Protein AF-A0A5S9MDF0-F1 (afdb_monomer_lite)

Foldseek 3Di:
DQPVLLVVLVVQCVVQAFFQWWAWPVRDIDGRWGFPDGDSFWTWTARPPPRDIDIGGSVGTPDTDDPPPPPDDDDDDDDDDPPPDD

Radius of gyration: 13.05 Å; chains: 1; bounding box: 38×26×26 Å

Structure (mmCIF, N/CA/C/O backbone):
data_AF-A0A5S9MDF0-F1
#
_entry.id   AF-A0A5S9MDF0-F1
#
loop_
_atom_site.group_PDB
_atom_site.id
_atom_site.type_symbol
_atom_site.label_atom_id
_atom_site.label_alt_id
_atom_site.label_comp_id
_atom_site.label_asym_id
_atom_site.label_entity_id
_atom_site.label_seq_id
_atom_site.pdbx_PDB_ins_code
_atom_site.Cartn_x
_atom_site.Cartn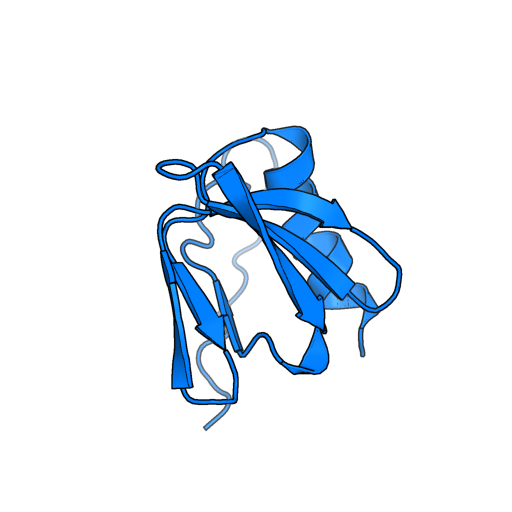_y
_atom_site.Cartn_z
_atom_site.occupancy
_atom_site.B_iso_or_equiv
_atom_site.auth_seq_id
_atom_site.auth_comp_id
_atom_site.auth_asym_id
_atom_site.auth_atom_id
_atom_site.pdbx_PDB_model_num
ATOM 1 N N . MET A 1 1 ? 10.811 -11.590 2.521 1.00 47.62 1 MET A N 1
ATOM 2 C CA . MET A 1 1 ? 10.814 -10.443 1.581 1.00 47.62 1 MET A CA 1
ATOM 3 C C . MET A 1 1 ? 9.684 -9.427 1.831 1.00 47.62 1 MET A C 1
ATOM 5 O O . MET A 1 1 ? 9.812 -8.315 1.353 1.00 47.62 1 MET A O 1
ATOM 9 N N . CYS A 1 2 ? 8.634 -9.715 2.623 1.00 56.06 2 CYS A N 1
ATOM 10 C CA . CYS A 1 2 ? 7.547 -8.750 2.914 1.00 56.06 2 CYS A CA 1
ATOM 11 C C . CYS A 1 2 ? 7.894 -7.632 3.921 1.00 56.06 2 CYS A C 1
ATOM 13 O O . CYS A 1 2 ? 7.162 -6.653 4.032 1.00 56.06 2 CYS A O 1
ATOM 15 N N . GLN A 1 3 ? 8.990 -7.778 4.669 1.00 58.97 3 GLN A N 1
ATOM 16 C CA . GLN A 1 3 ? 9.340 -6.880 5.775 1.00 58.97 3 GLN A CA 1
ATOM 17 C C . GLN A 1 3 ? 9.773 -5.489 5.285 1.00 58.97 3 GLN A C 1
ATOM 19 O O . GLN A 1 3 ? 9.440 -4.490 5.908 1.00 58.97 3 GLN A O 1
ATOM 24 N N . THR A 1 4 ? 10.431 -5.412 4.125 1.00 69.12 4 THR A N 1
ATOM 25 C CA . THR A 1 4 ? 10.933 -4.154 3.554 1.00 69.12 4 THR A CA 1
ATOM 26 C C . THR A 1 4 ? 9.800 -3.228 3.098 1.00 69.12 4 THR A C 1
ATOM 28 O O . THR A 1 4 ? 9.837 -2.034 3.372 1.00 69.12 4 THR A O 1
ATOM 31 N N . SER A 1 5 ? 8.750 -3.758 2.462 1.00 73.12 5 SER A N 1
ATOM 32 C CA . SER A 1 5 ? 7.634 -2.941 1.957 1.00 73.12 5 SER A CA 1
ATOM 33 C C . SER A 1 5 ? 6.781 -2.344 3.079 1.00 73.12 5 SER A C 1
ATOM 35 O O . SER A 1 5 ? 6.334 -1.203 2.968 1.00 73.12 5 SER A O 1
ATOM 37 N N . LYS A 1 6 ? 6.580 -3.091 4.174 1.00 79.56 6 LYS A N 1
ATOM 38 C CA . LYS A 1 6 ? 5.853 -2.610 5.358 1.00 79.56 6 LYS A CA 1
ATOM 39 C C . LYS A 1 6 ? 6.556 -1.402 5.979 1.00 79.56 6 LYS A C 1
ATOM 41 O O . LYS A 1 6 ? 5.914 -0.379 6.204 1.00 79.56 6 LYS A O 1
ATOM 46 N N . GLU A 1 7 ? 7.870 -1.494 6.184 1.00 81.12 7 GLU A N 1
ATOM 47 C CA . GLU A 1 7 ? 8.662 -0.404 6.766 1.00 81.12 7 GLU A CA 1
ATOM 48 C C . GLU A 1 7 ? 8.692 0.838 5.863 1.00 81.12 7 GLU A C 1
ATOM 50 O O . GLU A 1 7 ? 8.604 1.957 6.357 1.00 81.12 7 GLU A O 1
ATOM 55 N N . LEU A 1 8 ? 8.717 0.666 4.537 1.00 79.69 8 LEU A N 1
ATOM 56 C CA . LEU A 1 8 ? 8.711 1.793 3.596 1.00 79.69 8 LEU A CA 1
ATOM 57 C C . LEU A 1 8 ? 7.357 2.517 3.500 1.00 79.69 8 LEU A C 1
ATOM 59 O O . LEU A 1 8 ? 7.315 3.703 3.169 1.00 79.69 8 LEU A O 1
ATOM 63 N N . LEU A 1 9 ? 6.247 1.828 3.779 1.00 82.31 9 LEU A N 1
ATOM 64 C CA . LEU A 1 9 ? 4.904 2.421 3.777 1.00 82.31 9 LEU A CA 1
ATOM 65 C C . LEU A 1 9 ? 4.506 3.016 5.134 1.00 82.31 9 LEU A C 1
ATOM 67 O O . LEU A 1 9 ? 3.568 3.812 5.202 1.00 82.31 9 LEU A O 1
ATOM 71 N N . ARG A 1 10 ? 5.220 2.672 6.209 1.00 85.50 10 ARG A N 1
ATOM 72 C CA . ARG A 1 10 ? 4.942 3.143 7.571 1.00 85.50 10 ARG A CA 1
ATOM 73 C C . ARG A 1 10 ? 4.930 4.674 7.709 1.00 85.50 10 ARG A C 1
ATOM 75 O O . ARG A 1 10 ? 3.969 5.174 8.288 1.00 85.50 10 ARG A O 1
ATOM 82 N N . PRO A 1 11 ? 5.854 5.442 7.103 1.00 83.81 11 PRO A N 1
ATOM 83 C CA . PRO A 1 11 ? 5.819 6.902 7.191 1.00 83.81 11 PRO A CA 1
ATOM 84 C C . PRO A 1 11 ? 4.571 7.509 6.543 1.00 83.81 11 PRO A C 1
ATOM 86 O O . PRO A 1 11 ? 4.052 8.510 7.017 1.00 83.81 11 PRO A O 1
ATOM 89 N N . TRP A 1 12 ? 4.034 6.888 5.490 1.00 84.31 12 TR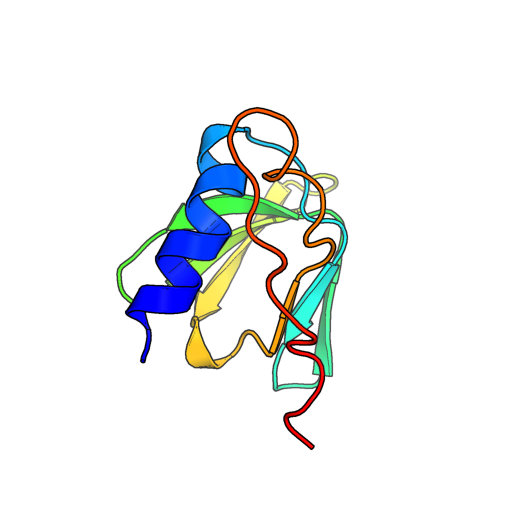P A N 1
ATOM 90 C CA . TRP A 1 12 ? 2.797 7.344 4.847 1.00 84.31 12 TRP A CA 1
ATOM 91 C C . TRP A 1 12 ? 1.577 7.129 5.743 1.00 84.31 12 TRP A C 1
ATOM 93 O O . TRP A 1 12 ? 0.670 7.960 5.749 1.00 84.31 12 TRP A O 1
ATOM 103 N N . LEU A 1 13 ? 1.574 6.036 6.513 1.00 88.38 13 LEU A N 1
ATOM 104 C CA . LEU A 1 13 ? 0.564 5.775 7.536 1.00 88.38 13 LEU A CA 1
ATOM 105 C C . LEU A 1 13 ? 0.668 6.787 8.687 1.00 88.38 13 LEU A C 1
ATOM 107 O O . LEU A 1 13 ? -0.348 7.334 9.103 1.00 88.38 13 LEU A O 1
ATOM 111 N N . GLU A 1 14 ? 1.880 7.047 9.179 1.00 85.56 14 GLU A N 1
ATOM 112 C CA . GLU A 1 14 ? 2.121 7.957 10.309 1.00 85.56 14 GLU A CA 1
ATOM 113 C C . GLU A 1 14 ? 1.841 9.423 9.953 1.00 85.56 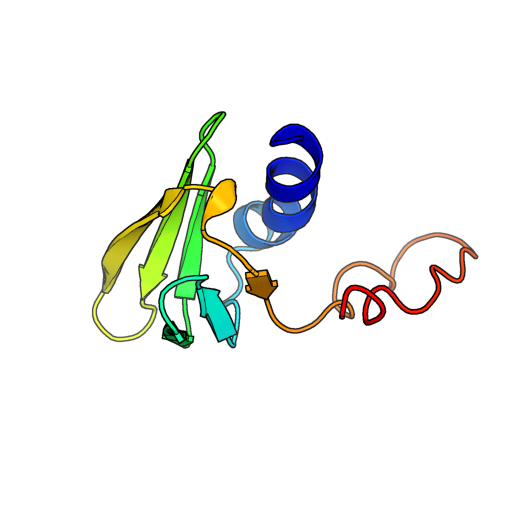14 GLU A C 1
ATOM 115 O O . GLU A 1 14 ? 1.286 10.160 10.764 1.00 85.56 14 GLU A O 1
ATOM 120 N N . LEU A 1 15 ? 2.169 9.838 8.727 1.00 83.12 15 LEU A N 1
ATOM 121 C CA . LEU A 1 15 ? 1.927 11.196 8.238 1.00 83.12 15 LEU A CA 1
ATOM 122 C C . LEU A 1 15 ? 0.499 11.401 7.703 1.00 83.12 15 LEU A C 1
ATOM 124 O O . LEU A 1 15 ? 0.072 12.542 7.539 1.00 83.12 15 LEU A O 1
ATOM 128 N N . GLY A 1 16 ? -0.237 10.328 7.389 1.00 83.94 16 GLY A N 1
ATOM 129 C CA . GLY A 1 16 ? -1.604 10.403 6.854 1.00 83.94 16 GLY A CA 1
ATOM 130 C C . GLY A 1 16 ? -1.715 11.100 5.491 1.00 83.94 16 GLY A C 1
ATOM 131 O O . GLY A 1 16 ? -2.788 11.572 5.110 1.00 83.94 16 GLY A O 1
ATOM 132 N N . ILE A 1 17 ? -0.608 11.189 4.758 1.00 85.00 17 ILE A N 1
ATOM 133 C CA . ILE A 1 17 ? -0.513 11.881 3.471 1.00 85.00 17 ILE A CA 1
ATOM 134 C C . ILE A 1 17 ? -0.934 10.970 2.307 1.00 85.00 17 ILE A C 1
ATOM 136 O O . ILE A 1 17 ? -0.733 9.751 2.352 1.00 85.00 17 ILE A O 1
ATOM 140 N N . PRO A 1 18 ? -1.497 11.540 1.230 1.00 85.69 18 PRO A N 1
ATOM 141 C CA . PRO A 1 18 ? -1.852 10.764 0.054 1.00 85.69 18 PRO A CA 1
ATOM 142 C C . PRO A 1 18 ? -0.601 10.308 -0.703 1.00 85.69 18 PRO A C 1
ATOM 144 O O . PRO A 1 18 ? 0.222 11.114 -1.133 1.00 85.69 18 PRO A O 1
ATOM 147 N N . VAL A 1 19 ? -0.508 9.000 -0.922 1.00 87.00 19 VAL A N 1
ATOM 148 C CA . VAL A 1 19 ? 0.369 8.369 -1.904 1.00 87.00 19 VAL A CA 1
ATOM 149 C C . VAL A 1 19 ? -0.184 8.697 -3.299 1.00 87.00 19 VAL A C 1
ATOM 151 O O . VAL A 1 19 ? -1.309 8.295 -3.628 1.00 87.00 19 VAL A O 1
ATOM 154 N N . PRO A 1 20 ? 0.571 9.418 -4.148 1.00 85.69 20 PRO A N 1
ATOM 155 C CA . PRO A 1 20 ? 0.072 9.868 -5.444 1.00 85.69 20 PRO A CA 1
ATOM 156 C C . PRO A 1 20 ? -0.292 8.708 -6.372 1.00 85.69 20 PRO A C 1
ATOM 158 O O . PRO A 1 20 ? -1.329 8.750 -7.035 1.00 85.69 20 PRO A O 1
ATOM 161 N N . ARG A 1 21 ? 0.564 7.678 -6.409 1.00 89.06 21 ARG A N 1
ATOM 162 C CA . ARG A 1 21 ? 0.409 6.483 -7.243 1.00 89.06 21 ARG A CA 1
ATOM 163 C C . ARG A 1 21 ? 1.006 5.252 -6.580 1.00 89.06 21 ARG A C 1
ATOM 165 O O . ARG A 1 21 ? 2.124 5.325 -6.078 1.00 89.06 21 ARG A O 1
ATOM 172 N N . VAL A 1 22 ? 0.299 4.130 -6.673 1.00 88.69 22 VAL A N 1
ATOM 173 C CA . VAL A 1 22 ? 0.784 2.785 -6.342 1.00 88.69 22 VAL A CA 1
ATOM 174 C C . VAL A 1 22 ? 0.554 1.897 -7.559 1.00 88.69 22 VAL A C 1
ATOM 176 O O . VAL A 1 22 ? -0.590 1.722 -7.978 1.00 88.69 22 VAL A O 1
ATOM 179 N N . HIS A 1 23 ? 1.630 1.368 -8.135 1.00 89.81 23 HIS A N 1
ATOM 180 C CA . HIS A 1 23 ? 1.575 0.450 -9.269 1.00 89.81 23 HIS A CA 1
ATOM 181 C C . HIS A 1 23 ? 1.510 -0.985 -8.765 1.00 89.81 23 HIS A C 1
ATOM 183 O O . HIS A 1 23 ? 2.321 -1.397 -7.927 1.00 89.81 23 HIS A O 1
ATOM 189 N N . LEU A 1 24 ? 0.551 -1.738 -9.291 1.00 90.38 24 LEU A N 1
ATOM 190 C CA . LEU A 1 24 ? 0.326 -3.126 -8.935 1.00 90.38 24 LEU A CA 1
ATOM 191 C C . LEU A 1 24 ? 0.846 -4.072 -10.021 1.00 90.38 24 LEU A C 1
ATOM 193 O O . LEU A 1 24 ? 0.906 -3.726 -11.199 1.00 90.38 24 LEU A O 1
ATOM 197 N N . VAL A 1 25 ? 1.199 -5.294 -9.625 1.00 90.25 25 VAL A N 1
ATOM 198 C CA . VAL A 1 25 ? 1.740 -6.330 -10.529 1.00 90.25 25 VAL A CA 1
ATOM 199 C C . VAL A 1 25 ? 0.767 -6.735 -11.637 1.00 90.25 25 VAL A C 1
ATOM 201 O O . VAL A 1 25 ? 1.192 -7.194 -12.690 1.00 90.25 25 VAL A O 1
ATOM 204 N N . ASN A 1 26 ? -0.537 -6.563 -11.413 1.00 88.69 26 ASN A N 1
ATOM 205 C CA . ASN A 1 26 ? -1.583 -6.852 -12.393 1.00 88.69 26 ASN A CA 1
ATOM 206 C C . ASN A 1 26 ? -1.783 -5.716 -13.417 1.00 88.69 26 ASN A C 1
ATOM 208 O O . ASN A 1 26 ? -2.662 -5.824 -14.267 1.00 88.69 26 ASN A O 1
ATOM 212 N N . GLY A 1 27 ? -0.991 -4.642 -13.338 1.00 88.38 27 GLY A N 1
ATOM 213 C CA . GLY A 1 27 ? -1.096 -3.466 -14.201 1.00 88.38 27 GLY A CA 1
ATOM 214 C C . GLY A 1 27 ? -2.039 -2.379 -13.678 1.00 88.38 27 GLY A C 1
ATOM 215 O O . GLY A 1 27 ? -2.070 -1.292 -14.256 1.00 88.38 27 GLY A O 1
ATOM 216 N N . ASP A 1 28 ? -2.764 -2.619 -12.580 1.00 91.25 28 ASP A N 1
ATOM 217 C CA . ASP A 1 28 ? -3.620 -1.600 -11.974 1.00 91.25 28 ASP A CA 1
ATOM 218 C C . ASP A 1 28 ? -2.797 -0.499 -11.299 1.00 91.25 28 ASP A C 1
ATOM 220 O O . ASP A 1 28 ? -1.690 -0.710 -10.791 1.00 91.25 28 ASP A O 1
ATOM 224 N N . VAL A 1 29 ? -3.385 0.697 -11.244 1.00 90.12 29 VAL A N 1
ATOM 225 C CA . VAL A 1 29 ? -2.781 1.857 -10.591 1.00 90.12 29 VAL A CA 1
ATOM 226 C C . VAL A 1 29 ? -3.757 2.452 -9.593 1.00 90.12 29 VAL A C 1
ATOM 228 O O . VAL A 1 29 ? -4.794 3.005 -9.963 1.00 90.12 29 VAL A O 1
ATOM 231 N N . LEU A 1 30 ? -3.395 2.397 -8.313 1.00 90.50 30 LEU A N 1
ATOM 232 C CA . LEU A 1 30 ? -4.114 3.132 -7.282 1.00 90.50 30 LEU A CA 1
ATOM 233 C C . LEU A 1 30 ? -3.620 4.574 -7.277 1.00 90.50 30 LEU A C 1
ATOM 235 O O . LEU A 1 30 ? -2.423 4.821 -7.141 1.00 90.50 30 LEU A O 1
ATOM 239 N N . GLN A 1 31 ? -4.536 5.525 -7.424 1.00 90.00 31 GLN A N 1
ATOM 240 C CA . GLN A 1 31 ? -4.221 6.951 -7.453 1.00 90.00 31 GLN A CA 1
ATOM 241 C C . GLN A 1 31 ? -4.820 7.660 -6.248 1.00 90.00 31 GLN A C 1
ATOM 243 O O . GLN A 1 31 ? -5.950 7.364 -5.855 1.00 90.00 31 GLN A O 1
ATOM 248 N N . ASN A 1 32 ? -4.071 8.623 -5.709 1.00 89.38 32 ASN A N 1
ATOM 249 C CA . ASN A 1 32 ? -4.505 9.480 -4.608 1.00 89.38 32 ASN A CA 1
ATOM 250 C C . ASN A 1 32 ? -5.051 8.671 -3.416 1.00 89.38 32 ASN A C 1
ATOM 252 O O . ASN A 1 32 ? -6.195 8.843 -2.980 1.00 89.38 32 ASN A O 1
ATOM 256 N N . VAL A 1 33 ? -4.244 7.726 -2.934 1.00 91.44 33 VAL A N 1
ATOM 257 C CA . VAL A 1 33 ? -4.621 6.825 -1.841 1.00 91.44 33 VAL A CA 1
ATOM 258 C C . VAL A 1 33 ? -3.831 7.126 -0.581 1.00 91.44 33 VAL A C 1
ATOM 260 O O . VAL A 1 33 ? -2.639 7.372 -0.635 1.00 91.44 33 VAL A O 1
ATOM 263 N N . VAL A 1 34 ? -4.474 7.060 0.574 1.00 91.31 34 VAL A N 1
ATOM 264 C CA . VAL A 1 34 ? -3.825 7.183 1.882 1.00 91.31 34 VAL A CA 1
ATOM 265 C C . VAL A 1 34 ? -3.628 5.787 2.460 1.00 91.31 34 VAL A C 1
ATOM 267 O O . VAL A 1 34 ? -4.534 4.953 2.383 1.00 91.31 34 VAL A O 1
ATOM 270 N N . VAL A 1 35 ? -2.463 5.519 3.046 1.00 91.69 35 VAL A N 1
ATOM 271 C CA . VAL A 1 35 ? -2.240 4.280 3.801 1.00 91.69 35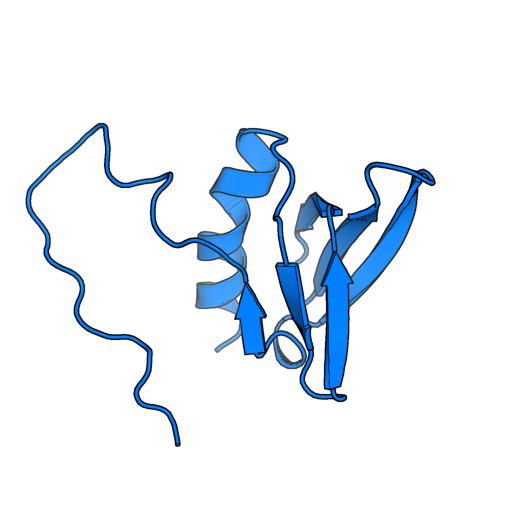 VAL A CA 1
ATOM 272 C C . VAL A 1 35 ? -2.982 4.402 5.126 1.00 91.69 35 VAL A C 1
ATOM 274 O O . VAL A 1 35 ? -2.736 5.333 5.883 1.00 91.69 35 VAL A O 1
ATOM 277 N N . VAL A 1 36 ? -3.905 3.483 5.406 1.00 93.06 36 VAL A N 1
ATOM 278 C CA . VAL A 1 36 ? -4.722 3.533 6.633 1.00 93.06 36 VAL A CA 1
ATOM 279 C C . VAL A 1 36 ? -4.429 2.396 7.599 1.00 93.06 36 VAL A C 1
ATOM 281 O O . VAL A 1 36 ? -4.651 2.558 8.794 1.00 93.06 36 VAL A O 1
ATOM 284 N N . GLN A 1 37 ? -3.942 1.253 7.109 1.00 93.12 37 GLN A N 1
ATOM 285 C CA . GLN A 1 37 ? -3.515 0.128 7.943 1.00 93.12 37 GLN A CA 1
ATOM 286 C C . GLN A 1 37 ? -2.404 -0.662 7.246 1.00 93.12 37 GLN A C 1
ATOM 288 O O . GLN A 1 37 ? -2.413 -0.811 6.023 1.00 93.12 37 GLN A O 1
ATOM 293 N N . LEU A 1 38 ? -1.477 -1.203 8.035 1.00 90.81 38 LEU A N 1
ATOM 294 C CA . LEU A 1 38 ? -0.407 -2.086 7.576 1.00 90.81 38 LEU A CA 1
ATOM 295 C C . LEU A 1 38 ? -0.442 -3.380 8.391 1.00 90.81 38 LEU A C 1
ATOM 297 O O . LEU A 1 38 ? -0.195 -3.373 9.596 1.00 90.81 38 LEU A O 1
ATOM 301 N N . PHE A 1 39 ? -0.734 -4.492 7.725 1.00 90.94 39 PHE A N 1
ATOM 302 C CA . PHE A 1 39 ? -0.636 -5.839 8.284 1.00 90.94 39 PHE A CA 1
ATOM 303 C C . PHE A 1 39 ? 0.713 -6.464 7.915 1.00 90.94 39 PHE A C 1
ATOM 305 O O . PHE A 1 39 ? 1.546 -5.834 7.263 1.00 90.94 39 PHE A O 1
ATOM 312 N N . ASP A 1 40 ? 0.954 -7.708 8.321 1.00 88.19 40 ASP A N 1
ATOM 313 C CA . ASP A 1 40 ? 2.230 -8.384 8.053 1.00 88.19 40 ASP A CA 1
ATOM 314 C C . ASP A 1 40 ? 2.457 -8.715 6.577 1.00 88.19 40 ASP A C 1
ATOM 316 O O . ASP A 1 40 ? 3.597 -8.727 6.115 1.00 88.19 40 ASP A O 1
ATOM 320 N N . THR A 1 41 ? 1.386 -8.915 5.808 1.00 88.00 41 THR A N 1
ATOM 321 C CA . THR A 1 41 ? 1.468 -9.266 4.379 1.00 88.00 41 THR A CA 1
ATOM 322 C C . THR A 1 41 ? 0.670 -8.343 3.459 1.00 88.00 41 THR A C 1
ATOM 324 O O . THR A 1 41 ? 0.787 -8.461 2.239 1.00 88.00 41 THR A O 1
ATOM 327 N N . VAL A 1 42 ? -0.118 -7.418 4.015 1.00 91.44 42 VAL A N 1
ATOM 328 C CA . VAL A 1 42 ? -1.090 -6.599 3.278 1.00 91.44 42 VAL A CA 1
ATOM 329 C C . VAL A 1 42 ? -1.027 -5.142 3.733 1.00 91.44 42 VAL A C 1
ATOM 331 O O . VAL A 1 42 ? -1.040 -4.867 4.932 1.00 91.44 42 VAL A O 1
ATOM 334 N N . ALA A 1 43 ? -1.042 -4.213 2.779 1.00 92.00 43 ALA A N 1
ATOM 335 C CA . ALA A 1 43 ? -1.313 -2.798 3.009 1.00 92.00 43 ALA A CA 1
ATOM 336 C C . ALA A 1 43 ? -2.775 -2.474 2.689 1.00 92.00 43 ALA A C 1
ATOM 338 O O . ALA A 1 43 ? -3.314 -2.930 1.680 1.00 92.00 43 ALA A O 1
ATOM 339 N N . VAL A 1 44 ? -3.414 -1.656 3.521 1.00 94.75 44 VAL A N 1
ATOM 340 C CA . VAL A 1 44 ? -4.753 -1.128 3.253 1.00 94.75 44 VAL A CA 1
ATOM 341 C C . VAL A 1 44 ? -4.639 0.327 2.844 1.00 94.75 44 VAL A C 1
ATOM 343 O O . VAL A 1 44 ? -4.204 1.186 3.614 1.00 94.75 44 VAL A O 1
ATOM 346 N N . PHE A 1 45 ? -5.095 0.590 1.631 1.00 94.19 45 PHE A N 1
ATOM 347 C CA . PHE A 1 45 ? -5.181 1.906 1.036 1.00 94.19 45 PHE A CA 1
ATOM 348 C C . PHE A 1 45 ? -6.618 2.399 1.090 1.00 94.19 45 PHE A C 1
ATOM 350 O O . PHE A 1 45 ? -7.560 1.628 0.913 1.00 94.19 45 PHE A O 1
ATOM 357 N N . LYS A 1 46 ? -6.797 3.695 1.304 1.00 93.94 46 LYS A N 1
ATOM 358 C CA . LYS A 1 46 ? -8.085 4.371 1.206 1.00 93.94 46 LYS A CA 1
ATOM 359 C C . LYS A 1 46 ? -7.988 5.450 0.147 1.00 93.94 46 LYS A C 1
ATOM 361 O O . LYS A 1 46 ? -7.156 6.343 0.258 1.00 93.94 46 LYS A O 1
ATOM 366 N N . ASN A 1 47 ? -8.839 5.393 -0.865 1.00 89.31 47 ASN A N 1
ATOM 367 C CA . ASN A 1 47 ? -8.903 6.445 -1.868 1.00 89.31 47 ASN A CA 1
ATOM 368 C C . ASN A 1 47 ? -9.395 7.748 -1.219 1.00 89.31 47 ASN A C 1
ATOM 370 O O . ASN A 1 47 ? -10.439 7.774 -0.559 1.00 89.31 47 ASN A O 1
ATOM 374 N N . ALA A 1 48 ? -8.620 8.822 -1.377 1.00 81.69 48 ALA A N 1
ATOM 375 C CA . ALA A 1 48 ? -8.887 10.095 -0.719 1.00 81.69 48 ALA A CA 1
ATOM 376 C C . ALA A 1 48 ? -10.182 10.755 -1.223 1.00 81.69 48 ALA A C 1
ATOM 378 O O . ALA A 1 48 ? -10.842 11.466 -0.468 1.00 81.69 48 ALA A O 1
ATOM 379 N N . THR A 1 49 ? -10.588 10.474 -2.463 1.00 82.12 49 THR A N 1
ATOM 380 C CA . THR A 1 49 ? -11.756 11.082 -3.109 1.00 82.12 49 THR A CA 1
ATOM 381 C C . THR A 1 49 ? -13.058 10.360 -2.771 1.00 82.12 49 THR A C 1
ATOM 383 O O . THR A 1 49 ? -14.038 11.009 -2.425 1.00 82.12 49 THR A O 1
ATOM 386 N 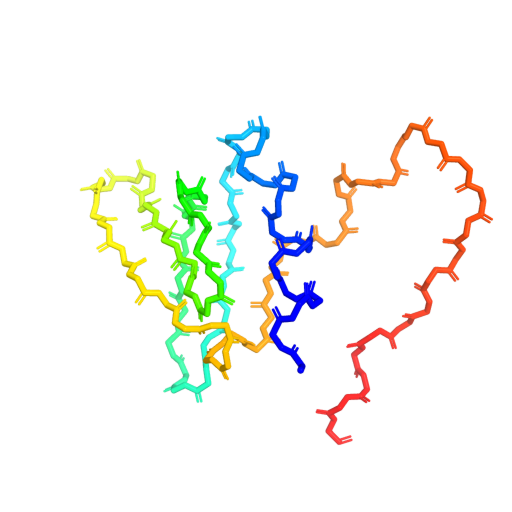N . ASN A 1 50 ? -13.094 9.027 -2.848 1.00 83.88 50 ASN A N 1
ATOM 387 C CA . ASN A 1 50 ? -14.341 8.258 -2.701 1.00 83.88 50 ASN A CA 1
ATOM 388 C C . ASN A 1 50 ? -14.396 7.374 -1.443 1.00 83.88 50 ASN A C 1
ATOM 390 O O . ASN A 1 50 ? -15.350 6.624 -1.264 1.00 83.88 50 ASN A O 1
ATOM 394 N N . GLN A 1 51 ? -13.389 7.464 -0.567 1.00 82.50 51 GLN A N 1
ATOM 395 C CA . GLN A 1 51 ? -13.307 6.745 0.709 1.00 82.50 51 GLN A CA 1
ATOM 396 C C . GLN A 1 51 ? -13.285 5.207 0.586 1.00 82.50 51 GLN A C 1
ATOM 398 O O . GLN A 1 51 ? -13.304 4.524 1.615 1.00 82.50 51 GLN A O 1
ATOM 403 N N . LEU A 1 52 ? -13.197 4.653 -0.633 1.00 90.19 52 LEU A N 1
ATOM 404 C CA . LEU A 1 52 ? -13.105 3.212 -0.860 1.00 90.19 52 LEU A CA 1
ATOM 405 C C . LEU A 1 52 ? -11.791 2.669 -0.310 1.00 90.19 52 LEU A C 1
ATOM 407 O O . LEU A 1 52 ? -10.728 3.264 -0.503 1.00 90.19 52 LEU A O 1
ATOM 411 N N . ARG A 1 53 ? -11.875 1.519 0.360 1.00 92.56 53 ARG A N 1
ATOM 412 C CA . ARG A 1 53 ? -10.716 0.811 0.899 1.00 92.56 53 ARG A CA 1
ATOM 413 C C . ARG A 1 53 ? -10.320 -0.326 -0.026 1.00 92.56 53 ARG A C 1
ATOM 415 O O . ARG A 1 53 ? -11.168 -1.108 -0.444 1.00 92.56 53 ARG A O 1
ATOM 422 N N . VAL A 1 54 ? -9.028 -0.433 -0.292 1.00 92.12 54 VAL A N 1
ATOM 423 C CA . VAL A 1 54 ? -8.434 -1.484 -1.112 1.00 92.12 54 VAL A CA 1
ATOM 424 C C . VAL A 1 54 ? -7.321 -2.132 -0.306 1.00 92.12 54 VAL A C 1
ATOM 426 O O . VAL A 1 54 ? -6.412 -1.455 0.169 1.00 92.12 54 VAL A O 1
ATOM 429 N N . SER A 1 55 ? -7.414 -3.446 -0.133 1.00 94.44 55 SER A N 1
ATOM 430 C CA . SER A 1 55 ? -6.383 -4.241 0.531 1.00 94.44 55 SER A CA 1
ATOM 431 C C . SER A 1 55 ? -5.475 -4.845 -0.527 1.00 94.44 55 SER A C 1
ATOM 433 O O . SER A 1 55 ? -5.945 -5.571 -1.400 1.00 94.44 55 SER A O 1
ATOM 435 N N . VAL A 1 56 ? -4.185 -4.537 -0.459 1.00 91.94 56 VAL A N 1
ATOM 436 C CA . VAL A 1 56 ? -3.195 -4.956 -1.448 1.00 91.94 56 VAL A CA 1
ATOM 437 C C . VAL A 1 56 ? -2.091 -5.747 -0.751 1.00 91.94 56 VAL A C 1
ATOM 439 O O . VAL A 1 56 ? -1.407 -5.204 0.120 1.00 91.94 56 VAL A O 1
ATOM 442 N N . PRO A 1 57 ? -1.884 -7.023 -1.115 1.00 92.38 57 PRO A N 1
ATOM 443 C CA . PRO A 1 57 ? -0.727 -7.784 -0.659 1.00 92.38 57 PRO A CA 1
ATOM 444 C C . PRO A 1 57 ? 0.579 -7.090 -1.056 1.00 92.38 57 PRO A C 1
ATOM 446 O O . PRO A 1 57 ? 0.700 -6.645 -2.193 1.00 92.38 57 PRO A O 1
ATOM 449 N N . TYR A 1 58 ? 1.585 -7.044 -0.178 1.00 87.88 58 TYR A N 1
ATOM 450 C CA . TYR A 1 58 ? 2.861 -6.381 -0.503 1.00 87.88 58 TYR A CA 1
ATOM 451 C C . TYR A 1 58 ? 3.537 -6.972 -1.743 1.00 87.88 58 TYR A C 1
ATOM 453 O O . TYR A 1 58 ? 4.153 -6.245 -2.510 1.00 87.88 58 TYR A O 1
ATOM 461 N N . VAL A 1 59 ? 3.370 -8.278 -1.963 1.00 88.00 59 VAL A N 1
ATOM 462 C CA . VAL A 1 59 ? 3.876 -8.992 -3.147 1.00 88.00 59 VAL A CA 1
ATOM 463 C C . VAL A 1 59 ? 3.265 -8.497 -4.460 1.00 88.00 59 VAL A C 1
ATOM 465 O O . VAL A 1 59 ? 3.840 -8.722 -5.517 1.00 88.00 59 VAL A O 1
ATOM 468 N N . ASN A 1 60 ? 2.122 -7.809 -4.390 1.00 88.88 60 ASN A N 1
ATOM 469 C CA . ASN A 1 60 ? 1.439 -7.245 -5.546 1.00 88.88 60 ASN A CA 1
ATOM 470 C C . ASN A 1 60 ? 1.790 -5.775 -5.782 1.00 88.88 60 ASN A C 1
ATOM 472 O O . ASN A 1 60 ? 1.285 -5.199 -6.740 1.00 88.88 60 ASN A O 1
ATOM 476 N N . ILE A 1 61 ? 2.616 -5.158 -4.934 1.00 87.62 61 ILE A N 1
ATOM 477 C CA . ILE A 1 61 ? 3.035 -3.765 -5.074 1.00 87.62 61 ILE A CA 1
ATOM 478 C C . ILE A 1 61 ? 4.382 -3.733 -5.798 1.00 87.62 61 ILE A C 1
ATOM 480 O O . ILE A 1 61 ? 5.380 -4.226 -5.279 1.00 87.62 61 ILE A O 1
ATOM 484 N N . VAL A 1 62 ? 4.412 -3.117 -6.979 1.00 85.12 62 VAL A N 1
ATOM 485 C CA . VAL A 1 62 ? 5.631 -2.967 -7.791 1.00 85.12 62 VAL A CA 1
ATOM 486 C C . VAL A 1 62 ? 6.390 -1.710 -7.390 1.00 85.12 62 VAL A C 1
ATOM 488 O O . VAL A 1 62 ? 7.601 -1.730 -7.207 1.00 85.12 62 VAL A O 1
ATOM 491 N N . SER A 1 63 ? 5.673 -0.596 -7.260 1.00 81.44 63 SER A N 1
ATOM 492 C CA . SER A 1 63 ? 6.248 0.691 -6.874 1.00 81.44 63 SER A CA 1
ATOM 493 C C . SER A 1 63 ? 5.177 1.624 -6.321 1.00 81.44 63 SER A C 1
ATOM 495 O O . SER A 1 63 ? 3.982 1.454 -6.564 1.00 81.44 63 SER A O 1
ATOM 497 N N . TRP A 1 64 ? 5.608 2.638 -5.582 1.00 80.75 64 TRP A N 1
ATOM 498 C CA . TRP A 1 64 ? 4.768 3.723 -5.087 1.00 80.75 64 TRP A CA 1
ATOM 499 C C . TRP A 1 64 ? 5.538 5.043 -5.230 1.00 80.75 64 TRP A C 1
ATOM 501 O O . TRP A 1 64 ? 6.733 5.102 -4.949 1.00 80.75 64 TRP A O 1
ATOM 511 N N . GLY A 1 65 ? 4.894 6.098 -5.733 1.00 66.81 65 GLY A N 1
ATOM 512 C CA . GLY A 1 65 ? 5.521 7.427 -5.855 1.00 66.81 65 GLY A CA 1
ATOM 513 C C . GLY A 1 65 ? 5.500 8.169 -4.513 1.00 66.81 65 GLY A C 1
ATOM 514 O O . GLY A 1 65 ? 4.606 7.932 -3.715 1.00 66.81 65 GLY A O 1
ATOM 515 N N . LEU A 1 66 ? 6.388 9.096 -4.153 1.00 55.72 66 LEU A N 1
ATOM 516 C CA . LEU A 1 66 ? 7.722 9.465 -4.624 1.00 55.72 66 LEU A CA 1
ATOM 517 C C . LEU A 1 66 ? 8.622 9.371 -3.381 1.00 55.72 66 LEU A C 1
ATOM 519 O O . LEU A 1 66 ? 8.252 9.841 -2.305 1.00 55.72 66 LEU A O 1
ATOM 523 N N . PHE A 1 67 ? 9.809 8.805 -3.557 1.00 48.75 67 PHE A N 1
ATOM 524 C CA . PHE A 1 67 ? 10.850 8.520 -2.562 1.00 48.75 67 PHE A CA 1
ATOM 525 C C . PHE A 1 67 ? 11.465 9.767 -1.866 1.00 48.75 67 PHE A C 1
ATOM 527 O O . PHE A 1 67 ? 12.540 9.689 -1.283 1.00 48.75 67 PHE A O 1
ATOM 534 N N . ASN A 1 68 ? 10.801 10.930 -1.908 1.00 39.47 68 ASN A N 1
ATOM 535 C CA . ASN A 1 68 ? 11.384 12.227 -1.539 1.00 39.47 68 ASN A CA 1
ATOM 536 C C . ASN A 1 68 ? 10.859 12.857 -0.239 1.00 39.47 68 ASN A C 1
ATOM 538 O O . ASN A 1 68 ? 11.340 13.929 0.118 1.00 39.47 68 ASN A O 1
ATOM 542 N N . LEU A 1 69 ? 9.906 12.253 0.482 1.00 43.78 69 LEU A N 1
ATOM 543 C CA . LEU A 1 69 ? 9.356 12.897 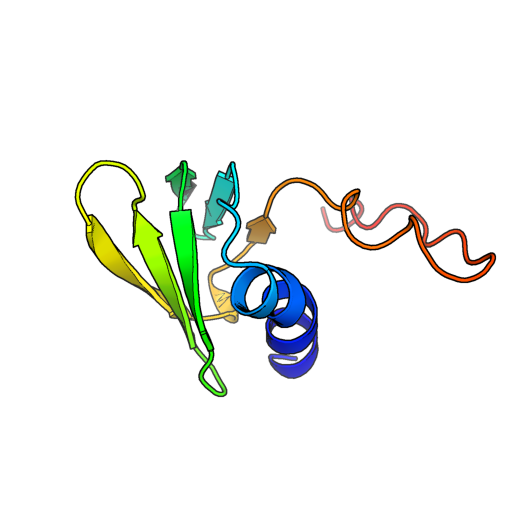1.690 1.00 43.78 69 LEU A CA 1
ATOM 544 C C . LEU A 1 69 ? 10.036 12.494 3.012 1.00 43.78 69 LEU A C 1
ATOM 546 O O . LEU A 1 69 ? 9.753 13.089 4.041 1.00 43.78 69 LEU A O 1
ATOM 550 N N . ILE A 1 70 ? 10.968 11.536 3.003 1.00 45.69 70 ILE A N 1
ATOM 551 C CA . ILE A 1 70 ? 11.584 10.993 4.234 1.00 45.69 70 ILE A CA 1
ATOM 552 C C . ILE A 1 70 ? 13.109 11.203 4.248 1.00 45.69 70 ILE A C 1
ATOM 554 O O . ILE A 1 70 ? 13.867 10.419 4.804 1.00 45.69 70 ILE A O 1
ATOM 558 N N . LYS A 1 71 ? 13.584 12.254 3.576 1.00 41.09 71 LYS A N 1
ATOM 559 C CA . LYS A 1 71 ? 15.011 12.608 3.466 1.00 41.09 71 LYS A CA 1
ATOM 560 C C . LYS A 1 71 ? 15.251 14.085 3.786 1.00 41.09 71 LYS A C 1
ATOM 562 O O . LYS A 1 71 ? 16.131 14.702 3.196 1.00 41.09 71 LYS A O 1
ATOM 567 N N . LYS A 1 72 ? 14.442 14.687 4.668 1.00 42.81 72 LYS A N 1
ATOM 568 C CA . LYS A 1 72 ? 14.622 16.101 5.035 1.00 42.81 72 LYS A CA 1
ATOM 569 C C . LYS A 1 72 ? 15.049 16.378 6.472 1.00 42.81 72 LYS A C 1
ATOM 571 O O . LYS A 1 72 ? 15.369 17.529 6.735 1.00 42.81 72 LYS A O 1
ATOM 576 N N . ASP A 1 73 ? 15.165 15.366 7.336 1.00 44.81 73 ASP A N 1
ATOM 577 C CA . ASP A 1 73 ? 15.482 15.642 8.744 1.00 44.81 73 ASP A CA 1
ATOM 578 C C . ASP A 1 73 ? 16.691 14.947 9.356 1.00 44.81 73 ASP A C 1
ATOM 580 O O . ASP A 1 73 ? 17.104 15.415 10.404 1.00 44.81 73 ASP A O 1
ATOM 584 N N . ASN A 1 74 ? 17.336 13.935 8.768 1.00 44.47 74 ASN A N 1
ATOM 585 C CA . ASN A 1 74 ? 18.626 13.490 9.310 1.00 44.47 74 ASN A CA 1
ATOM 586 C C . ASN A 1 74 ? 19.450 12.673 8.311 1.00 44.47 74 ASN A C 1
ATOM 588 O O . ASN A 1 74 ? 18.999 11.661 7.785 1.00 44.47 74 ASN A O 1
ATOM 592 N N . ASP A 1 75 ? 20.680 13.145 8.154 1.00 41.41 75 ASP A N 1
ATOM 593 C CA . ASP A 1 75 ? 21.886 12.438 7.753 1.00 41.41 75 ASP A CA 1
ATOM 594 C C . ASP A 1 75 ? 22.062 11.889 6.325 1.00 41.41 75 ASP A C 1
ATOM 596 O O . ASP A 1 75 ? 21.160 11.552 5.557 1.00 41.41 75 ASP A O 1
ATOM 600 N N . HIS A 1 76 ? 23.334 11.909 5.965 1.00 45.25 76 HIS A N 1
ATOM 601 C CA . HIS A 1 76 ? 23.924 11.817 4.650 1.00 45.25 76 HIS A CA 1
ATOM 602 C C . HIS A 1 76 ? 23.979 10.353 4.207 1.00 45.25 76 HIS A C 1
ATOM 604 O O . HIS A 1 76 ? 24.965 9.665 4.437 1.00 45.25 76 HIS A O 1
ATOM 610 N N . GLU A 1 77 ? 22.935 9.865 3.534 1.00 36.38 77 GLU A N 1
ATOM 611 C CA . GLU A 1 77 ? 23.011 8.572 2.844 1.00 36.38 77 GLU A CA 1
ATOM 612 C C . GLU A 1 77 ? 22.320 8.624 1.476 1.00 36.38 77 GLU A C 1
ATOM 614 O O . GLU A 1 77 ? 21.096 8.546 1.339 1.00 36.38 77 GLU A O 1
ATOM 619 N N . SER A 1 78 ? 23.128 8.783 0.428 1.00 39.84 78 SER A N 1
ATOM 620 C CA . SER A 1 78 ? 22.729 8.560 -0.960 1.00 39.84 78 SER A CA 1
ATOM 621 C C . SER A 1 78 ? 22.327 7.097 -1.137 1.00 39.84 78 SER A C 1
ATOM 623 O O . SER A 1 78 ? 23.185 6.227 -1.252 1.00 39.84 78 SER A O 1
ATOM 625 N N . ILE A 1 79 ? 21.022 6.819 -1.177 1.00 48.56 79 ILE A N 1
ATOM 626 C CA . ILE A 1 79 ? 20.529 5.499 -1.574 1.00 48.56 79 ILE A CA 1
ATOM 627 C C . ILE A 1 79 ? 20.289 5.549 -3.074 1.00 48.56 79 ILE A C 1
ATOM 629 O O . ILE A 1 79 ? 19.428 6.284 -3.561 1.00 48.56 79 ILE A O 1
ATOM 633 N N . GLY A 1 80 ? 21.147 4.808 -3.770 1.00 39.59 80 GLY A N 1
ATOM 634 C CA . GLY A 1 80 ? 21.179 4.666 -5.209 1.00 39.59 80 GLY A CA 1
ATOM 635 C C . GLY A 1 80 ? 19.892 4.109 -5.803 1.00 39.59 80 GLY A C 1
ATOM 636 O O . GLY A 1 80 ? 19.060 3.491 -5.141 1.00 39.59 80 GLY A O 1
ATOM 637 N N . ASP A 1 81 ? 19.798 4.379 -7.097 1.00 39.66 81 ASP A N 1
ATOM 638 C CA . ASP A 1 81 ? 18.833 3.914 -8.078 1.00 39.66 81 ASP A CA 1
ATOM 639 C C . ASP A 1 81 ? 18.251 2.518 -7.772 1.00 39.66 81 ASP A C 1
ATOM 641 O O . ASP A 1 81 ? 18.838 1.484 -8.085 1.00 39.66 81 ASP A O 1
ATOM 645 N N . PHE A 1 82 ? 17.061 2.493 -7.168 1.00 46.97 82 PHE A N 1
ATOM 646 C CA . PHE A 1 82 ? 16.238 1.285 -7.038 1.00 46.97 82 PHE A CA 1
ATOM 647 C C . PHE A 1 82 ? 15.345 1.080 -8.275 1.00 46.97 82 PHE A C 1
ATOM 649 O O . PHE A 1 82 ? 14.295 0.448 -8.190 1.00 46.97 82 PHE A O 1
ATOM 656 N N . ASN A 1 83 ? 15.756 1.614 -9.432 1.00 42.31 83 ASN A N 1
ATOM 657 C CA . ASN A 1 83 ? 15.067 1.458 -10.711 1.00 42.31 83 ASN A CA 1
ATOM 658 C C . ASN A 1 83 ? 15.801 0.472 -11.633 1.00 42.31 83 ASN A C 1
ATOM 660 O O . ASN A 1 83 ? 15.738 0.566 -12.857 1.00 42.31 83 ASN A O 1
ATOM 664 N N . LYS A 1 84 ? 16.474 -0.518 -11.035 1.00 36.34 84 LYS A N 1
ATOM 665 C CA . LYS A 1 84 ? 17.145 -1.599 -11.756 1.00 36.34 84 LYS A CA 1
ATOM 666 C C . LYS A 1 84 ? 16.675 -2.977 -11.291 1.00 36.34 84 LYS A C 1
ATOM 668 O O . LYS A 1 84 ? 17.442 -3.756 -10.741 1.00 36.34 84 LYS A O 1
ATOM 673 N N . LEU A 1 85 ? 15.399 -3.272 -11.528 1.00 46.06 85 LEU A N 1
ATOM 674 C CA . LEU A 1 85 ? 14.906 -4.645 -11.678 1.00 46.06 85 LEU A CA 1
ATOM 675 C C . LEU A 1 85 ? 13.996 -4.716 -12.915 1.00 46.06 85 LEU A C 1
ATOM 677 O O . LEU A 1 85 ? 12.787 -4.911 -12.820 1.00 46.06 85 LEU A O 1
ATOM 681 N N . GLN A 1 86 ? 14.624 -4.521 -14.076 1.00 36.91 86 GLN A N 1
ATOM 682 C CA . GLN A 1 86 ? 14.323 -5.227 -15.323 1.00 36.91 86 GLN A CA 1
ATOM 683 C C . GLN A 1 86 ? 15.622 -5.849 -15.830 1.00 36.91 86 GLN A C 1
ATOM 685 O O . GLN A 1 86 ? 16.684 -5.206 -15.644 1.00 36.91 86 GLN A O 1
#

Sequence (86 aa):
MCQTSKELLRPWLELGIPVPRVHLVNGDVLQNVVVVQLFDTVAVFKNATNQLRVSVPYVNIVSWGLFNLIKKDNDHESIGDFNKLQ

Secondary structure (DSSP, 8-state):
--HHHHHHHHHHHHHTPEEEEEEETTS-EEEEEEEEEE-SSEEEEEETTT--EEEEEGGGEEEES-TTSSSSSS------------

Organism: Bacillus safensis (NCBI:txid561879)

pLDDT: mean 75.26, std 19.95, range [36.34, 94.75]

InterPro domains:
  IPR048203 Spore maturation protein CgeC-like [PF28065] (6-67)